Protein AF-A0A497A486-F1 (afdb_monomer_lite)

Foldseek 3Di:
DVPVVVVVVVVVVVDDDDDDPVVPDDDDPPDDDDDDPDDPDDCVVVVVVVVVVVVVVVVVVVVVLVVCCVVCPPNSVVPD

Radius of gyration: 24.84 Å; chains: 1; bounding box: 44×33×61 Å

Structure (mmCIF, N/CA/C/O backbone):
data_AF-A0A497A486-F1
#
_entry.id   AF-A0A497A486-F1
#
loop_
_atom_site.group_PDB
_atom_site.id
_atom_site.type_symbol
_atom_site.label_atom_id
_atom_site.label_alt_id
_atom_site.label_comp_id
_atom_site.label_asym_id
_atom_site.label_entity_id
_atom_site.label_seq_id
_atom_site.pdbx_PDB_ins_code
_atom_site.Cartn_x
_atom_site.Cartn_y
_atom_site.Cartn_z
_atom_site.occupancy
_atom_site.B_iso_or_equiv
_atom_site.auth_seq_id
_atom_site.auth_comp_id
_atom_site.auth_asym_id
_atom_site.auth_atom_id
_atom_site.pdbx_PDB_model_num
ATOM 1 N N . MET A 1 1 ? 10.607 -18.584 1.414 1.00 71.31 1 MET A N 1
ATOM 2 C CA . MET A 1 1 ? 9.137 -18.404 1.498 1.00 71.31 1 MET A CA 1
ATOM 3 C C . MET A 1 1 ? 8.466 -19.210 2.619 1.00 71.31 1 MET A C 1
ATOM 5 O O . MET A 1 1 ? 7.478 -18.725 3.145 1.00 71.31 1 MET A O 1
ATOM 9 N N . LEU A 1 2 ? 8.991 -20.369 3.052 1.00 87.75 2 LEU A N 1
ATOM 10 C CA . LEU A 1 2 ? 8.370 -21.187 4.120 1.00 87.75 2 LEU A CA 1
ATOM 11 C C . LEU A 1 2 ? 8.795 -20.851 5.563 1.00 87.75 2 LEU A C 1
ATOM 13 O O . LEU A 1 2 ? 8.160 -21.307 6.507 1.00 87.75 2 LEU A O 1
ATOM 17 N N . LEU A 1 3 ? 9.841 -20.044 5.756 1.00 90.88 3 LEU A N 1
ATOM 18 C CA . LEU A 1 3 ? 10.333 -19.698 7.096 1.00 90.88 3 LEU A CA 1
ATOM 19 C C . LEU A 1 3 ? 9.305 -18.897 7.905 1.00 90.88 3 LEU A C 1
ATOM 21 O O . LEU A 1 3 ? 9.103 -19.170 9.078 1.00 90.88 3 LEU A O 1
ATOM 25 N N . LEU A 1 4 ? 8.617 -17.957 7.259 1.00 90.38 4 LEU A N 1
ATOM 26 C CA . LEU A 1 4 ? 7.635 -17.071 7.886 1.00 90.38 4 LEU A CA 1
ATOM 27 C C . LEU A 1 4 ? 6.381 -17.813 8.401 1.00 90.38 4 LEU A C 1
ATOM 29 O O . LEU A 1 4 ? 6.008 -17.615 9.554 1.00 90.38 4 LEU A O 1
ATOM 33 N N . PRO A 1 5 ? 5.746 -18.726 7.635 1.00 92.06 5 PRO A N 1
ATOM 34 C CA . PRO A 1 5 ? 4.658 -19.535 8.185 1.00 92.06 5 PRO A CA 1
ATOM 35 C C . PRO A 1 5 ? 5.139 -20.531 9.252 1.00 92.06 5 PRO A C 1
ATOM 37 O O . PRO A 1 5 ? 4.413 -20.795 10.211 1.00 92.06 5 PRO A O 1
ATOM 40 N N . ALA A 1 6 ? 6.360 -21.065 9.130 1.00 92.56 6 ALA A N 1
ATOM 41 C CA . ALA A 1 6 ? 6.918 -21.982 10.123 1.00 92.56 6 ALA A CA 1
ATOM 42 C C . ALA A 1 6 ? 7.165 -21.295 11.477 1.00 92.56 6 ALA A C 1
ATOM 44 O O . ALA A 1 6 ? 6.810 -21.852 12.517 1.00 92.56 6 ALA A O 1
ATOM 45 N N . THR A 1 7 ? 7.707 -20.073 11.476 1.00 92.25 7 THR A N 1
ATOM 46 C CA . THR A 1 7 ? 7.935 -19.299 12.705 1.00 92.25 7 THR A CA 1
ATOM 47 C C . THR A 1 7 ? 6.623 -18.904 13.373 1.00 92.25 7 THR A C 1
ATOM 49 O O . THR A 1 7 ? 6.478 -19.110 14.575 1.00 92.25 7 THR A O 1
ATOM 52 N N . LEU A 1 8 ? 5.631 -18.422 12.616 1.00 92.50 8 LEU A N 1
ATOM 53 C CA . LEU A 1 8 ? 4.309 -18.088 13.161 1.00 92.50 8 LEU A CA 1
ATOM 54 C C . LEU A 1 8 ? 3.631 -19.299 13.816 1.00 92.50 8 LEU A C 1
ATOM 56 O O . LEU A 1 8 ? 3.064 -19.182 14.903 1.00 92.50 8 LEU A O 1
ATOM 60 N N . ARG A 1 9 ? 3.734 -20.481 13.195 1.00 91.88 9 ARG A N 1
ATOM 61 C CA . ARG A 1 9 ? 3.182 -21.721 13.754 1.00 91.88 9 ARG A CA 1
ATOM 62 C C . ARG A 1 9 ? 3.890 -22.138 15.041 1.00 91.88 9 ARG A C 1
ATOM 64 O O . ARG A 1 9 ? 3.223 -22.551 15.982 1.00 91.88 9 ARG A O 1
ATOM 71 N N . PHE A 1 10 ? 5.214 -22.009 15.091 1.00 93.88 10 PHE A N 1
ATOM 72 C CA . PHE A 1 10 ? 5.997 -22.283 16.295 1.00 93.88 10 PHE A CA 1
ATOM 73 C C . PHE A 1 10 ? 5.594 -21.364 17.457 1.00 93.88 10 PHE A C 1
ATOM 75 O O . PHE A 1 10 ? 5.335 -21.849 18.556 1.00 93.88 10 PHE A O 1
ATOM 82 N N . PHE A 1 11 ? 5.437 -20.059 17.207 1.00 92.88 11 PHE A N 1
ATOM 83 C CA . PHE A 1 11 ? 4.941 -19.127 18.223 1.00 92.88 11 PHE A CA 1
ATOM 84 C C . PHE A 1 11 ? 3.521 -19.471 18.686 1.00 92.88 11 PHE A C 1
ATOM 86 O O . PHE A 1 11 ? 3.254 -19.436 19.884 1.00 92.88 11 PHE A O 1
ATOM 93 N N . GLY A 1 12 ? 2.634 -19.887 17.780 1.00 89.75 12 GLY A N 1
ATOM 94 C CA . GLY A 1 12 ? 1.278 -20.318 18.135 1.00 89.75 12 GLY A CA 1
ATOM 95 C C . GLY A 1 12 ? 1.217 -21.515 19.094 1.00 89.75 12 GLY A C 1
ATOM 96 O O . GLY A 1 12 ? 0.240 -21.643 19.823 1.00 89.75 12 GLY A O 1
ATOM 97 N N . LEU A 1 13 ? 2.251 -22.366 19.133 1.00 90.88 13 LEU A N 1
ATOM 98 C CA . LEU A 1 13 ? 2.336 -23.496 20.071 1.00 90.88 13 LEU A CA 1
ATOM 99 C C . LEU A 1 13 ? 2.803 -23.081 21.474 1.00 90.88 13 LEU A C 1
ATOM 101 O O . LEU A 1 13 ? 2.481 -23.754 22.447 1.00 90.88 13 LEU A O 1
ATOM 105 N N . ILE A 1 14 ? 3.579 -21.999 21.573 1.00 94.56 14 ILE A N 1
ATOM 106 C CA . ILE A 1 14 ? 4.146 -21.500 22.836 1.00 94.56 14 ILE A CA 1
ATOM 107 C C . ILE A 1 14 ? 3.197 -20.500 23.508 1.00 94.56 14 ILE A C 1
ATOM 109 O O . ILE A 1 14 ? 3.172 -20.395 24.734 1.00 94.56 14 ILE A O 1
ATOM 113 N N . VAL A 1 15 ? 2.424 -19.745 22.721 1.00 91.56 15 VAL A N 1
ATOM 114 C CA . VAL A 1 15 ? 1.538 -18.698 23.238 1.00 91.56 15 VAL A CA 1
ATOM 115 C C . VAL A 1 15 ? 0.418 -19.312 24.095 1.00 91.56 15 VAL A C 1
ATOM 117 O O . VAL A 1 15 ? -0.338 -20.155 23.609 1.00 91.56 15 VAL A O 1
ATOM 120 N N . PRO A 1 16 ? 0.255 -18.871 25.357 1.00 89.88 16 PRO A N 1
ATOM 121 C CA . PRO A 1 16 ? -0.796 -19.376 26.228 1.00 89.88 16 PRO A CA 1
ATOM 122 C C . PRO A 1 16 ? -2.177 -18.968 25.706 1.00 89.88 16 PRO A C 1
ATOM 124 O O . PRO A 1 16 ? -2.496 -17.784 25.574 1.00 89.88 16 PRO A O 1
ATOM 127 N N . HIS A 1 17 ? -3.023 -19.962 25.449 1.00 88.94 17 HIS A N 1
ATOM 128 C CA . HIS A 1 17 ? -4.385 -19.755 24.977 1.00 88.94 17 HIS A CA 1
ATOM 129 C C . HIS A 1 17 ? -5.360 -19.684 26.161 1.00 88.94 17 HIS A C 1
ATOM 131 O O . HIS A 1 17 ? -5.756 -20.705 26.714 1.00 88.94 17 HIS A O 1
ATOM 137 N N . ASN A 1 18 ? -5.739 -18.469 26.568 1.00 90.31 18 ASN A N 1
ATOM 138 C CA . ASN A 1 18 ? -6.719 -18.236 27.636 1.00 90.31 18 ASN A CA 1
ATOM 139 C C . ASN A 1 18 ? -7.780 -17.214 27.176 1.00 90.31 18 ASN A C 1
ATOM 141 O O . ASN A 1 18 ? -7.647 -16.017 27.494 1.00 90.31 18 ASN A O 1
ATOM 145 N N . PRO A 1 19 ? -8.766 -17.660 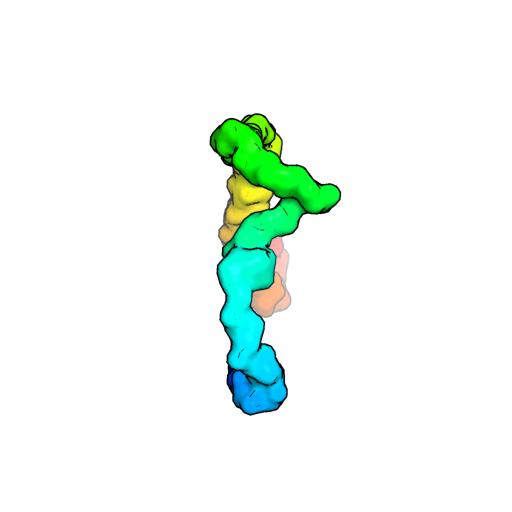26.369 1.00 90.75 19 PRO A N 1
ATOM 146 C CA . PRO A 1 19 ? -9.844 -16.818 25.873 1.00 90.75 19 PRO A CA 1
ATOM 147 C C . PRO A 1 19 ? -10.777 -16.424 27.022 1.00 90.75 19 PRO A C 1
ATOM 149 O O . PRO A 1 19 ? -11.145 -17.236 27.863 1.00 90.75 19 PRO A O 1
ATOM 152 N N . ASN A 1 20 ? -11.162 -15.155 27.053 1.00 93.50 20 ASN A N 1
ATOM 153 C CA . ASN A 1 20 ? -12.099 -14.595 28.022 1.00 93.50 20 ASN A CA 1
ATOM 154 C C . ASN A 1 20 ? -13.043 -13.662 27.247 1.00 93.50 20 ASN A C 1
ATOM 156 O O . ASN A 1 20 ? -12.532 -12.940 26.386 1.00 93.50 20 ASN A O 1
ATOM 160 N N . PRO A 1 21 ? -14.354 -13.629 27.555 1.00 90.56 21 PRO A N 1
ATOM 161 C CA . PRO A 1 21 ? -15.307 -12.682 26.969 1.00 90.56 21 PRO A CA 1
ATOM 162 C C . PRO A 1 21 ? -14.787 -11.239 26.843 1.00 90.56 21 PRO A C 1
ATOM 164 O O . PRO A 1 21 ? -14.953 -10.625 25.793 1.00 90.56 21 PRO A O 1
ATOM 167 N N . ILE A 1 22 ? -14.076 -10.741 27.862 1.00 88.81 22 ILE A N 1
ATOM 168 C CA . ILE A 1 22 ? -13.487 -9.389 27.901 1.00 88.81 22 ILE A CA 1
ATOM 169 C C . ILE A 1 22 ? -12.279 -9.257 26.957 1.00 88.81 22 ILE A C 1
ATOM 171 O O . ILE A 1 22 ? -12.043 -8.210 26.368 1.00 88.81 22 ILE A O 1
ATOM 175 N N . LYS A 1 23 ? -11.479 -10.317 26.783 1.00 89.12 23 LYS A N 1
ATOM 176 C CA . LYS A 1 23 ? -10.352 -10.299 25.828 1.00 89.12 23 LYS A CA 1
ATOM 177 C C . LYS A 1 23 ? -10.827 -10.374 24.377 1.00 89.12 23 LYS A C 1
ATOM 179 O O . LYS A 1 23 ? -10.089 -9.984 23.480 1.00 89.12 23 LYS A O 1
ATOM 184 N N . SER A 1 24 ? -12.016 -10.931 24.154 1.00 91.19 24 SER A N 1
ATOM 185 C CA . SER A 1 24 ? -12.647 -11.035 22.837 1.00 91.19 24 SER A CA 1
ATOM 186 C C . SER A 1 24 ? -13.549 -9.851 22.488 1.00 91.19 24 SER A C 1
ATOM 188 O O . SER A 1 24 ? -14.018 -9.783 21.354 1.00 91.19 24 SER A O 1
ATOM 190 N N . SER A 1 25 ? -13.821 -8.939 23.427 1.00 90.00 25 SER A N 1
ATOM 191 C CA . SER A 1 25 ? -14.622 -7.746 23.154 1.00 90.00 25 SER A CA 1
ATOM 192 C C . SER A 1 25 ? -13.785 -6.645 22.486 1.00 90.00 25 SER A C 1
ATOM 194 O O . SER A 1 25 ? -12.585 -6.543 22.758 1.00 90.00 25 SER A O 1
ATOM 196 N N . PRO A 1 26 ? -14.391 -5.793 21.638 1.00 88.62 26 PRO A N 1
ATOM 197 C CA . PRO A 1 26 ? -13.740 -4.593 21.119 1.00 88.62 26 PRO A CA 1
ATOM 198 C C . PRO A 1 26 ? -13.223 -3.692 22.246 1.00 88.62 26 PRO A C 1
ATOM 200 O O . PRO A 1 26 ? -13.849 -3.570 23.298 1.00 88.62 26 PRO A O 1
ATOM 203 N N . PHE A 1 27 ? -12.073 -3.057 22.026 1.00 88.31 27 PHE A N 1
ATOM 204 C CA . PHE A 1 27 ? -11.504 -2.112 22.982 1.00 88.31 27 PHE A CA 1
ATOM 205 C C . PHE A 1 27 ? -12.141 -0.724 22.818 1.00 88.31 27 PHE A C 1
ATOM 207 O O . PHE A 1 27 ? -12.042 -0.137 21.746 1.00 88.31 27 PHE A O 1
ATOM 214 N N . GLU A 1 28 ? -12.731 -0.190 23.890 1.00 87.19 28 GLU A N 1
ATOM 215 C CA . GLU A 1 28 ? -13.463 1.095 23.911 1.00 87.19 28 GLU A CA 1
ATOM 216 C C . GLU A 1 28 ? -13.041 1.997 25.092 1.00 87.19 28 GLU A C 1
ATOM 218 O O . GLU A 1 28 ? -13.845 2.704 25.698 1.00 87.19 28 GLU A O 1
ATOM 223 N N . CYS A 1 29 ? -11.763 1.942 25.493 1.00 85.81 29 CYS A N 1
ATOM 224 C CA . CYS A 1 29 ? -11.206 2.761 26.587 1.00 85.81 29 CYS A CA 1
ATOM 225 C C . CYS A 1 29 ? -11.984 2.688 27.925 1.00 85.81 29 CYS A C 1
ATOM 227 O O . CYS A 1 29 ? -11.922 3.619 28.726 1.00 85.81 29 CYS A O 1
ATOM 229 N N . GLY A 1 30 ? -12.692 1.581 28.185 1.00 86.19 30 GLY A N 1
ATOM 230 C CA . GLY A 1 30 ? -13.471 1.361 29.411 1.00 86.19 30 GLY A CA 1
ATOM 231 C C . GLY A 1 30 ? -14.956 1.727 29.321 1.00 86.19 30 GLY A C 1
ATOM 232 O O . GLY A 1 30 ? -15.641 1.675 30.340 1.00 86.19 30 GLY A O 1
ATOM 233 N N . MET A 1 31 ? -15.460 2.082 28.138 1.00 85.38 31 MET A N 1
ATOM 234 C CA . MET A 1 31 ? -16.886 2.305 27.886 1.00 85.38 31 MET A CA 1
ATOM 235 C C . MET A 1 31 ? -17.493 1.157 27.076 1.00 85.38 31 MET A C 1
ATOM 237 O O . MET A 1 31 ? -16.787 0.430 26.385 1.00 85.38 31 MET A O 1
ATOM 241 N N . GLU A 1 32 ? -18.812 1.000 27.150 1.00 85.88 32 GLU A N 1
ATOM 242 C CA . GLU A 1 32 ? -19.529 0.067 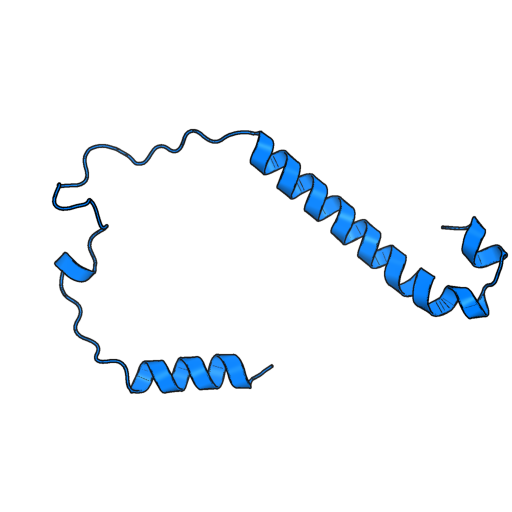26.281 1.00 85.88 32 GLU A CA 1
ATOM 243 C C . GLU A 1 32 ? -19.664 0.643 24.868 1.00 85.88 32 GLU A C 1
ATOM 245 O O . GLU A 1 32 ? -19.909 1.842 24.691 1.00 85.88 32 GLU A O 1
ATOM 250 N N . THR A 1 33 ? -19.551 -0.217 23.853 1.00 82.88 33 THR A N 1
ATOM 251 C CA . THR A 1 33 ? -19.775 0.179 22.456 1.00 82.88 33 THR A CA 1
ATOM 252 C C . THR A 1 33 ? -21.205 0.695 22.308 1.00 82.88 33 THR A C 1
ATOM 254 O O . THR A 1 33 ? -22.163 -0.042 22.560 1.00 82.88 33 THR A O 1
ATOM 257 N N . THR A 1 34 ? -21.376 1.939 21.866 1.00 81.88 34 THR A N 1
ATOM 258 C CA . THR A 1 34 ? -22.703 2.520 21.627 1.00 81.88 34 THR A CA 1
ATOM 259 C C . THR A 1 34 ? -22.878 2.881 20.157 1.00 81.88 34 THR A C 1
ATOM 261 O O . THR A 1 34 ? -22.047 3.543 19.542 1.00 81.88 34 THR A O 1
ATOM 264 N N . GLY A 1 35 ? -23.993 2.441 19.572 1.00 83.19 35 GLY A N 1
ATOM 265 C CA . GLY A 1 35 ? -24.315 2.703 18.170 1.00 83.19 35 GLY A CA 1
ATOM 266 C C . GLY A 1 35 ? -23.634 1.757 17.176 1.00 83.19 35 GLY A C 1
ATOM 267 O O . GLY A 1 35 ? -23.088 0.714 17.523 1.00 83.19 35 GLY A O 1
ATOM 268 N N . LYS A 1 36 ? -23.742 2.100 15.889 1.00 79.69 36 LYS A N 1
ATOM 269 C CA . LYS A 1 36 ? -23.107 1.371 14.785 1.00 79.69 36 LYS A CA 1
ATOM 270 C C . LYS A 1 36 ? -21.823 2.097 14.391 1.00 79.69 36 LYS A C 1
ATOM 272 O O . LYS A 1 36 ? -21.853 3.315 14.225 1.00 79.69 36 LYS A O 1
ATOM 277 N N . ALA A 1 37 ? -20.744 1.353 14.162 1.00 79.69 37 ALA A N 1
ATOM 278 C CA . ALA A 1 37 ? -19.484 1.882 13.644 1.00 79.69 37 ALA A CA 1
ATOM 279 C C . ALA A 1 37 ? -19.620 2.282 12.159 1.00 79.69 37 ALA A C 1
ATOM 281 O O . ALA A 1 37 ? -19.169 1.577 11.259 1.00 79.69 37 ALA A O 1
ATOM 282 N N . TRP A 1 38 ? -20.299 3.398 11.885 1.00 77.25 38 TRP A N 1
ATOM 283 C CA . TRP A 1 38 ? -20.355 3.980 10.547 1.00 77.25 38 TRP A CA 1
ATOM 284 C C . TRP A 1 38 ? -19.117 4.833 10.318 1.00 77.25 38 TRP A C 1
ATOM 286 O O . TRP A 1 38 ? -18.936 5.878 10.940 1.00 77.25 38 TRP A O 1
ATOM 296 N N . VAL A 1 39 ? -18.271 4.394 9.396 1.00 79.44 39 VAL A N 1
ATOM 297 C CA . VAL A 1 39 ? -17.117 5.173 8.954 1.00 79.44 39 VAL A CA 1
ATOM 298 C C . VAL A 1 39 ? -17.565 6.110 7.837 1.00 79.44 39 VAL A C 1
ATOM 300 O O . VAL A 1 39 ? -18.160 5.673 6.850 1.00 79.44 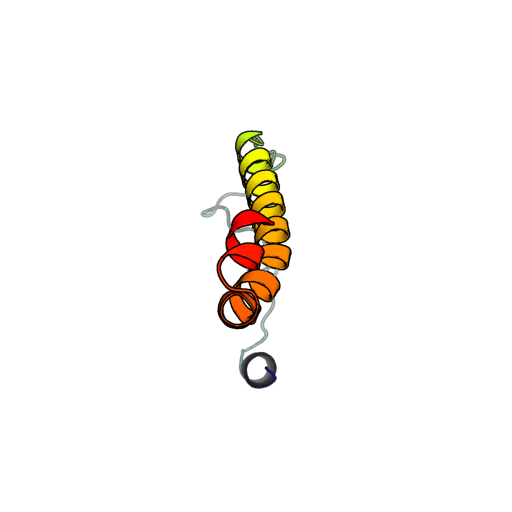39 VAL A O 1
ATOM 303 N N . GLN A 1 40 ? -17.257 7.402 7.964 1.00 81.06 40 GLN A N 1
ATOM 304 C CA . GLN A 1 40 ? -17.377 8.333 6.845 1.00 81.06 40 GLN A CA 1
ATOM 305 C C . GLN A 1 40 ? -16.310 7.993 5.804 1.00 81.06 40 GLN A C 1
ATOM 307 O O . GLN A 1 40 ? -15.135 8.332 5.954 1.00 81.06 40 GLN A O 1
ATOM 312 N N . PHE A 1 41 ? -16.714 7.283 4.753 1.00 83.12 41 PHE A N 1
ATOM 313 C CA . PHE A 1 41 ? -15.793 6.888 3.700 1.00 83.12 41 PHE A CA 1
ATOM 314 C C . PHE A 1 41 ? -15.449 8.081 2.805 1.00 83.12 41 PHE A C 1
ATOM 316 O O . PHE A 1 41 ? -16.320 8.700 2.194 1.00 83.12 41 PHE A O 1
ATOM 323 N N . ASN A 1 42 ? -14.157 8.390 2.700 1.00 89.81 42 ASN A N 1
ATOM 324 C CA . ASN A 1 42 ? -13.674 9.414 1.788 1.00 89.81 42 ASN A CA 1
ATOM 325 C C . ASN A 1 42 ? -13.352 8.804 0.417 1.00 89.81 42 ASN A C 1
ATOM 327 O O . ASN A 1 42 ? -12.497 7.925 0.318 1.00 89.81 42 ASN A O 1
ATOM 331 N N . PHE A 1 43 ? -13.963 9.319 -0.655 1.00 90.56 43 PHE A N 1
ATOM 332 C CA . PHE A 1 43 ? -13.726 8.825 -2.019 1.00 90.56 43 PHE A CA 1
ATOM 333 C C . PHE A 1 43 ? -12.252 8.917 -2.458 1.00 90.56 43 PHE A C 1
ATOM 335 O O . PHE A 1 43 ? -11.822 8.176 -3.339 1.00 90.56 43 PHE A O 1
ATOM 342 N N . ARG A 1 44 ? -11.448 9.790 -1.834 1.00 94.25 44 ARG A N 1
ATOM 343 C CA . ARG A 1 44 ? -10.016 9.932 -2.137 1.00 94.25 44 ARG A CA 1
ATOM 344 C C . ARG A 1 44 ? -9.242 8.626 -1.946 1.00 94.25 44 ARG A C 1
ATOM 346 O O . ARG A 1 44 ? -8.343 8.347 -2.731 1.00 94.25 44 ARG A O 1
ATOM 353 N N . TYR A 1 45 ? -9.622 7.789 -0.977 1.00 93.25 45 TYR A N 1
ATOM 354 C CA . TYR A 1 45 ? -8.983 6.482 -0.771 1.00 93.25 45 TYR A CA 1
ATOM 355 C C . TYR A 1 45 ? -9.177 5.542 -1.963 1.00 93.25 45 TYR A C 1
ATOM 357 O O . TYR A 1 45 ? -8.259 4.815 -2.334 1.00 93.25 45 TYR A O 1
ATOM 365 N N . TYR A 1 46 ? -10.343 5.60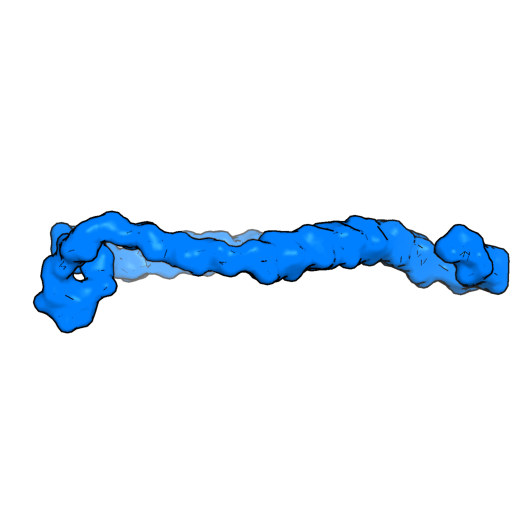6 -2.603 1.00 94.81 46 TYR A N 1
ATOM 366 C CA . TYR A 1 46 ? -10.618 4.836 -3.810 1.00 94.81 46 TYR A CA 1
ATOM 367 C C . TYR A 1 46 ? -9.741 5.289 -4.986 1.00 94.81 46 TYR A C 1
ATOM 369 O O . TYR A 1 46 ? -9.195 4.455 -5.704 1.00 94.81 46 TYR A O 1
ATOM 377 N N . PHE A 1 47 ? -9.531 6.601 -5.139 1.00 96.31 47 PHE A N 1
ATOM 378 C CA . PHE A 1 47 ? -8.645 7.128 -6.179 1.00 96.31 47 PHE A CA 1
ATOM 379 C C . PHE A 1 47 ? -7.196 6.654 -5.998 1.00 96.31 47 PHE A C 1
ATOM 381 O O . PHE A 1 47 ? -6.566 6.235 -6.967 1.00 96.31 47 PHE A O 1
ATOM 388 N N . TYR A 1 48 ? -6.686 6.635 -4.761 1.00 96.06 48 TYR A N 1
ATOM 389 C CA . TYR A 1 48 ? -5.358 6.078 -4.481 1.00 96.06 48 TYR A CA 1
ATOM 390 C C . TYR A 1 48 ? -5.259 4.593 -4.853 1.00 96.06 48 TYR A C 1
ATOM 392 O O . TYR A 1 48 ? -4.262 4.187 -5.446 1.00 96.06 48 TYR A O 1
ATOM 400 N N . ALA A 1 49 ? -6.295 3.796 -4.568 1.00 97.12 49 ALA A N 1
ATOM 401 C CA . ALA A 1 49 ? -6.322 2.379 -4.931 1.00 97.12 49 ALA A CA 1
ATOM 402 C C . ALA A 1 49 ? -6.329 2.162 -6.457 1.00 97.12 49 ALA A C 1
ATOM 404 O O . ALA A 1 49 ? -5.578 1.330 -6.962 1.00 97.12 49 ALA A O 1
ATOM 405 N N . LEU A 1 50 ? -7.126 2.935 -7.202 1.00 97.38 50 LEU A N 1
ATOM 406 C CA . LEU A 1 50 ? -7.156 2.871 -8.668 1.00 97.38 50 LEU A CA 1
ATOM 407 C C . LEU A 1 50 ? -5.837 3.312 -9.310 1.00 97.38 50 LEU A C 1
ATOM 409 O O . LEU A 1 50 ? -5.386 2.705 -10.283 1.00 97.38 50 LEU A O 1
ATOM 413 N N . MET A 1 51 ? -5.217 4.363 -8.772 1.00 97.62 51 MET A N 1
ATOM 414 C CA . MET A 1 51 ? -3.921 4.841 -9.245 1.00 97.62 51 MET A CA 1
ATOM 415 C C . MET A 1 51 ? -2.837 3.788 -9.005 1.00 97.62 51 MET A C 1
ATOM 417 O O . MET A 1 51 ? -2.062 3.501 -9.914 1.00 97.62 51 MET A O 1
ATOM 421 N N . PHE A 1 52 ? -2.823 3.173 -7.818 1.00 97.44 52 PHE A N 1
ATOM 422 C CA . PHE A 1 52 ? -1.920 2.067 -7.506 1.00 97.44 52 PHE A CA 1
ATOM 423 C C . PHE A 1 52 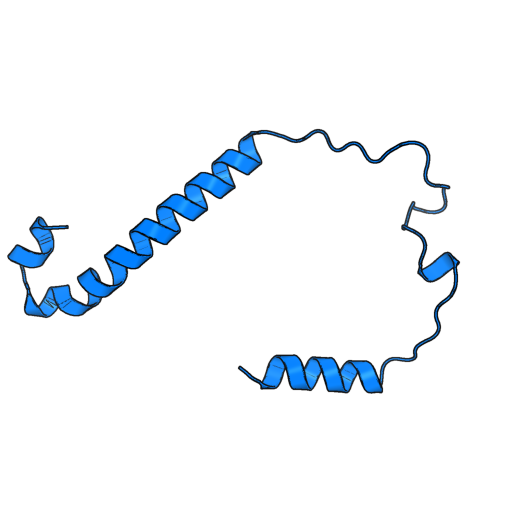? -2.101 0.901 -8.485 1.00 97.44 52 PHE A C 1
ATOM 425 O O . PHE A 1 52 ? -1.124 0.466 -9.082 1.00 97.44 52 PHE A O 1
ATOM 432 N N . LEU A 1 53 ? -3.344 0.463 -8.719 1.00 97.44 53 LEU A N 1
ATOM 433 C CA . LEU A 1 53 ? -3.652 -0.613 -9.666 1.00 97.44 53 LEU A CA 1
ATOM 434 C C . LEU A 1 53 ? -3.158 -0.291 -11.085 1.00 97.44 53 LEU A C 1
ATOM 436 O O . LEU A 1 53 ? -2.556 -1.133 -11.743 1.00 97.44 53 LEU A O 1
ATOM 440 N N . THR A 1 54 ? -3.402 0.934 -11.556 1.00 98.00 54 THR A N 1
ATOM 441 C CA . THR A 1 54 ? -2.979 1.367 -12.895 1.00 98.00 54 THR A CA 1
ATOM 442 C C . THR A 1 54 ? -1.458 1.347 -13.032 1.00 98.00 54 THR A C 1
ATOM 444 O O . THR A 1 54 ? -0.936 0.825 -14.014 1.00 98.00 54 THR A O 1
ATOM 447 N N . VAL A 1 55 ? -0.738 1.891 -12.046 1.00 97.50 55 VAL A N 1
ATOM 448 C CA . VAL A 1 55 ? 0.731 1.906 -12.053 1.00 97.50 55 VAL A CA 1
ATOM 449 C C . VAL A 1 55 ? 1.298 0.490 -11.965 1.00 97.50 55 VAL A C 1
ATOM 451 O O . VAL A 1 55 ? 2.247 0.190 -12.680 1.00 97.50 55 VAL A O 1
ATOM 454 N N . ASP A 1 56 ? 0.704 -0.389 -11.157 1.00 97.81 56 ASP A N 1
ATOM 455 C CA . ASP A 1 56 ? 1.129 -1.788 -11.032 1.00 97.81 56 ASP A CA 1
ATOM 456 C C . ASP A 1 56 ? 1.035 -2.525 -12.378 1.00 97.81 56 ASP A C 1
ATOM 458 O O . ASP A 1 56 ? 1.995 -3.148 -12.832 1.00 97.81 56 ASP A O 1
ATOM 462 N N . VAL A 1 57 ? -0.075 -2.345 -13.102 1.00 97.06 57 VAL A N 1
ATOM 463 C CA . VAL A 1 57 ? -0.241 -2.902 -14.452 1.00 97.06 57 VAL A CA 1
ATOM 464 C C . VAL A 1 57 ? 0.787 -2.330 -15.432 1.00 97.06 57 VAL A C 1
ATOM 466 O O . VAL A 1 57 ? 1.380 -3.091 -16.192 1.00 97.06 57 VAL A O 1
ATOM 469 N N . ILE A 1 58 ? 1.049 -1.019 -15.411 1.00 96.75 58 ILE A N 1
ATOM 470 C CA . ILE A 1 58 ? 2.084 -0.405 -16.266 1.00 96.75 58 ILE A CA 1
ATOM 471 C C . ILE A 1 58 ? 3.459 -1.014 -15.970 1.00 96.75 58 ILE A C 1
ATOM 473 O O . ILE A 1 58 ? 4.210 -1.337 -16.889 1.00 96.75 58 ILE A O 1
ATOM 477 N N . VAL A 1 59 ? 3.782 -1.215 -14.694 1.00 96.25 59 VAL A N 1
ATOM 478 C CA . VAL A 1 59 ? 5.054 -1.790 -14.254 1.00 96.25 59 VAL A CA 1
ATOM 479 C C . VAL A 1 59 ? 5.228 -3.228 -14.759 1.00 96.25 59 VAL A C 1
ATOM 481 O O . VAL A 1 59 ? 6.328 -3.583 -15.188 1.00 96.25 59 VAL A O 1
ATOM 484 N N . VAL A 1 60 ? 4.159 -4.033 -14.805 1.00 96.06 60 VAL A N 1
ATOM 485 C CA . VAL A 1 60 ? 4.191 -5.386 -15.397 1.00 96.06 60 VAL A CA 1
ATOM 486 C C . VAL A 1 60 ? 4.669 -5.365 -16.853 1.00 96.06 60 VAL A C 1
ATOM 488 O O . VAL A 1 60 ? 5.422 -6.253 -17.245 1.00 96.06 60 VAL A O 1
ATOM 491 N N . PHE A 1 61 ? 4.290 -4.355 -17.642 1.00 92.06 61 PHE A N 1
ATOM 492 C CA . PHE A 1 61 ? 4.774 -4.192 -19.021 1.00 92.06 61 PHE A CA 1
ATOM 493 C C . PHE A 1 61 ? 6.166 -3.553 -19.094 1.00 92.06 61 PHE A C 1
ATOM 495 O O . PHE A 1 61 ? 6.964 -3.902 -19.964 1.00 92.06 61 PHE A O 1
ATOM 502 N N . LEU A 1 62 ? 6.488 -2.663 -18.154 1.00 93.25 62 LEU A N 1
ATOM 503 C CA . LEU A 1 62 ? 7.779 -1.984 -18.100 1.00 93.25 62 LEU A CA 1
ATOM 504 C C . LEU A 1 62 ? 8.938 -2.947 -17.793 1.00 93.25 62 LEU A C 1
ATOM 506 O O . LEU A 1 62 ? 10.032 -2.775 -18.325 1.00 93.25 62 LEU A O 1
ATOM 510 N N . TYR A 1 63 ? 8.719 -3.971 -16.962 1.00 93.12 63 TYR A N 1
ATOM 511 C CA . TYR A 1 63 ? 9.751 -4.948 -16.594 1.00 93.12 63 TYR A CA 1
ATOM 512 C C . TYR A 1 63 ? 10.359 -5.717 -17.782 1.00 93.12 63 TYR A C 1
ATOM 514 O O . TYR A 1 63 ? 11.578 -5.635 -17.951 1.00 93.12 63 TYR A O 1
ATOM 522 N N . PRO A 1 64 ? 9.584 -6.450 -18.609 1.00 90.94 64 PRO A N 1
ATOM 523 C CA . PRO A 1 64 ? 10.136 -7.190 -19.746 1.00 90.94 64 PRO A CA 1
ATOM 524 C C . PRO A 1 64 ? 10.772 -6.265 -20.791 1.00 90.94 64 PRO A C 1
ATOM 526 O O . PRO A 1 64 ? 11.774 -6.623 -21.411 1.00 90.94 64 PRO A O 1
ATOM 529 N N . TRP A 1 65 ? 10.241 -5.051 -20.959 1.00 91.62 65 TRP A N 1
ATOM 530 C CA . TRP A 1 65 ? 10.892 -4.043 -21.789 1.00 91.62 65 TRP A CA 1
ATOM 531 C C . TRP A 1 65 ? 12.266 -3.650 -21.253 1.00 91.62 65 TRP A C 1
ATOM 533 O O . TRP A 1 65 ? 13.246 -3.661 -21.996 1.00 91.62 65 TRP A O 1
ATOM 543 N N . ALA A 1 66 ? 12.358 -3.339 -19.959 1.00 90.75 66 ALA A N 1
ATOM 544 C CA . ALA A 1 66 ? 13.603 -2.922 -19.330 1.00 90.75 66 ALA A CA 1
ATOM 545 C C . ALA A 1 66 ? 14.674 -4.024 -19.380 1.00 90.75 66 ALA A C 1
ATOM 547 O O . ALA A 1 66 ? 15.855 -3.714 -19.540 1.00 90.75 66 ALA A O 1
ATOM 548 N N . THR A 1 67 ? 14.284 -5.303 -19.285 1.00 91.75 67 THR A N 1
ATOM 549 C CA . THR A 1 67 ? 15.227 -6.430 -19.386 1.00 91.75 67 THR A CA 1
ATOM 550 C C . THR A 1 67 ? 15.812 -6.592 -20.789 1.00 91.75 67 THR A C 1
ATOM 552 O O . THR A 1 67 ? 16.989 -6.924 -20.915 1.00 91.75 67 THR A O 1
ATOM 555 N N . GLU A 1 68 ? 15.034 -6.304 -21.835 1.00 88.50 68 GLU A N 1
ATOM 556 C CA . GLU A 1 68 ? 15.452 -6.460 -23.239 1.00 88.50 68 GLU A CA 1
ATOM 557 C C . GLU A 1 68 ? 15.917 -5.149 -23.894 1.00 88.50 68 GLU A C 1
ATOM 559 O O . GLU A 1 68 ? 16.360 -5.125 -25.041 1.00 88.50 68 GLU A O 1
ATOM 564 N N . LEU A 1 69 ? 15.895 -4.030 -23.171 1.00 88.94 69 LEU A N 1
ATOM 565 C CA . LEU A 1 69 ? 16.255 -2.726 -23.730 1.00 88.94 69 LEU A CA 1
ATOM 566 C C . LEU A 1 69 ? 17.682 -2.697 -24.307 1.00 88.94 69 LEU A C 1
ATOM 568 O O . LEU A 1 69 ? 17.943 -2.038 -25.313 1.00 88.94 69 LEU A O 1
ATOM 572 N N . ARG A 1 70 ? 18.613 -3.451 -23.708 1.00 85.38 70 ARG A N 1
ATOM 573 C CA . ARG A 1 70 ? 19.997 -3.548 -24.197 1.00 85.38 70 ARG A CA 1
ATOM 574 C C . ARG A 1 70 ? 20.109 -4.301 -25.526 1.00 85.38 70 ARG A C 1
ATOM 576 O O . ARG A 1 70 ? 20.992 -3.966 -26.312 1.00 85.38 70 ARG A O 1
ATOM 583 N N . SER A 1 7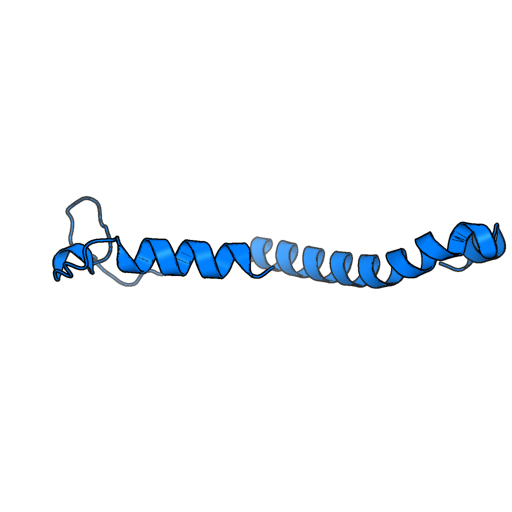1 ? 19.263 -5.306 -25.764 1.00 88.25 71 SER A N 1
ATOM 584 C CA . SER A 1 71 ? 19.262 -6.093 -27.004 1.00 88.25 71 SER A CA 1
ATOM 585 C C . SER A 1 71 ? 18.545 -5.346 -28.136 1.00 88.25 71 SER A C 1
ATOM 587 O O . SER A 1 71 ? 19.012 -5.357 -29.273 1.00 88.25 71 SER A O 1
ATOM 589 N N . LEU A 1 72 ? 17.467 -4.626 -27.810 1.00 86.44 72 LEU A N 1
ATOM 590 C CA . LEU A 1 72 ? 16.636 -3.874 -28.759 1.00 86.44 72 LEU A CA 1
ATOM 591 C C . LEU A 1 72 ? 17.177 -2.472 -29.103 1.00 86.44 72 LEU A C 1
ATOM 593 O O . LEU A 1 72 ? 16.805 -1.897 -30.130 1.00 86.44 72 LEU A O 1
ATOM 597 N N . GLY A 1 73 ? 18.042 -1.898 -28.262 1.00 85.56 73 GLY A N 1
ATOM 598 C CA . GLY A 1 73 ? 18.669 -0.595 -28.493 1.00 85.56 73 GLY A CA 1
ATOM 599 C C . GLY A 1 73 ? 17.659 0.550 -28.660 1.00 85.56 73 GLY A C 1
ATOM 600 O O . GLY A 1 73 ? 16.625 0.600 -27.996 1.00 85.56 73 GLY A O 1
ATOM 601 N N . LEU A 1 74 ? 17.953 1.489 -29.565 1.00 86.19 74 LEU A N 1
ATOM 602 C CA . LEU A 1 74 ? 17.110 2.672 -29.806 1.00 86.19 74 LEU A CA 1
ATOM 603 C C . LEU A 1 74 ? 15.704 2.330 -30.315 1.00 86.19 74 LEU A C 1
ATOM 605 O O . LEU A 1 74 ? 14.767 3.069 -30.032 1.00 86.19 74 LEU A O 1
ATOM 609 N N . PHE A 1 75 ? 15.546 1.217 -31.037 1.00 87.00 75 PHE A N 1
ATOM 610 C CA . PHE A 1 75 ? 14.232 0.770 -31.495 1.00 87.00 75 PHE A CA 1
ATOM 611 C C . PHE A 1 75 ? 13.350 0.398 -30.302 1.00 87.00 75 PHE A C 1
ATOM 613 O O . PHE A 1 75 ? 12.261 0.943 -30.164 1.00 87.00 75 PHE A O 1
ATOM 620 N N . GLY A 1 76 ? 13.872 -0.426 -29.385 1.00 84.81 76 GLY A N 1
ATOM 621 C CA . GLY A 1 76 ? 13.166 -0.780 -28.152 1.00 84.81 76 GLY A CA 1
ATOM 622 C C . GLY A 1 76 ? 12.827 0.432 -27.288 1.00 84.81 76 GLY A C 1
ATOM 623 O O . GLY A 1 76 ? 11.775 0.449 -26.660 1.00 84.81 76 GLY A O 1
ATOM 624 N N . PHE A 1 77 ? 13.675 1.463 -27.278 1.00 85.44 77 PHE A N 1
ATOM 625 C CA . PHE A 1 77 ? 13.428 2.688 -26.514 1.00 85.44 77 PHE A CA 1
ATOM 626 C C . PHE A 1 77 ? 12.241 3.515 -27.037 1.00 85.44 77 PHE A C 1
ATOM 628 O O . PHE A 1 77 ? 11.494 4.062 -26.235 1.00 85.44 77 PHE A O 1
ATOM 635 N N . ILE A 1 78 ? 12.058 3.609 -28.360 1.00 87.88 78 ILE A N 1
ATOM 636 C CA . ILE A 1 78 ? 10.992 4.426 -28.974 1.00 87.88 78 ILE A CA 1
ATOM 637 C C . ILE A 1 78 ? 9.633 3.710 -28.942 1.00 87.88 78 ILE A C 1
ATOM 639 O O . ILE A 1 78 ? 8.598 4.367 -28.947 1.00 87.88 78 ILE A O 1
ATOM 643 N N . THR A 1 79 ? 9.622 2.376 -28.949 1.00 81.69 79 THR A N 1
ATOM 644 C CA . THR A 1 79 ? 8.396 1.577 -29.117 1.00 81.69 79 THR A CA 1
ATOM 645 C C . THR A 1 79 ? 7.593 1.321 -27.842 1.00 81.69 79 THR A C 1
ATOM 647 O O . THR A 1 79 ? 6.555 0.669 -27.937 1.00 81.69 79 THR A O 1
ATOM 650 N N . MET A 1 80 ? 8.070 1.754 -26.673 1.00 74.25 80 MET A N 1
ATOM 651 C CA . MET A 1 80 ? 7.283 1.666 -25.433 1.00 74.25 80 MET A CA 1
ATOM 652 C C . MET A 1 80 ? 6.163 2.687 -25.365 1.00 74.25 80 MET A C 1
ATOM 654 O O . MET A 1 80 ? 6.417 3.858 -25.722 1.00 74.25 80 MET A O 1
#

pLDDT: mean 89.61, std 5.63, range [71.31, 98.0]

Sequence (80 aa):
MLLLPATLRFFGLIVPHNPNPIKSSPFECGMETTGKAWVQFNFRYYFYALMFLTVDVIVVFLYPWATELRSLGLFGFITM

Secondary structure (DSSP, 8-state):
--HHHHHHHHHHHHS-----TTTSSPP-TTS---S-------HHHHHHHHHHHHHHHHHHHHHHHHHHHHHHHHHHHH--